Protein AF-0000000074540742 (afdb_homodimer)

Structure (mmCIF, N/CA/C/O backbone):
data_AF-0000000074540742-model_v1
#
loop_
_entity.id
_entity.type
_entity.pdbx_description
1 polymer '50S ribosomal protein L22'
#
loop_
_atom_site.group_PDB
_atom_site.id
_atom_site.type_symbol
_atom_site.label_atom_id
_atom_site.label_alt_id
_atom_site.label_comp_id
_atom_site.label_asym_id
_atom_site.label_entity_id
_atom_site.label_seq_id
_atom_site.pdbx_PDB_ins_code
_atom_site.Cartn_x
_atom_site.Cartn_y
_atom_site.Cartn_z
_atom_site.occupancy
_atom_site.B_iso_or_equiv
_atom_site.auth_seq_id
_atom_site.auth_comp_id
_atom_site.auth_asym_id
_atom_site.auth_atom_id
_atom_site.pdbx_PDB_model_num
ATOM 1 N N . MET A 1 1 ? -7.324 15.562 8.961 1 82.94 1 MET A N 1
ATOM 2 C CA . MET A 1 1 ?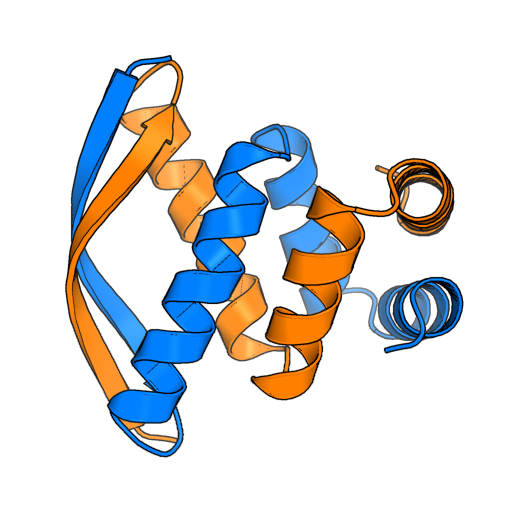 -7.863 14.844 7.816 1 82.94 1 MET A CA 1
ATOM 3 C C . MET A 1 1 ? -9.172 14.141 8.18 1 82.94 1 MET A C 1
ATOM 5 O O . MET A 1 1 ? -9.352 13.703 9.312 1 82.94 1 MET A O 1
ATOM 9 N N . ALA A 1 2 ? -10.195 14.07 7.227 1 93.62 2 ALA A N 1
ATOM 10 C CA . ALA A 1 2 ? -11.461 13.383 7.43 1 93.62 2 ALA A CA 1
ATOM 11 C C . ALA A 1 2 ? -11.359 11.914 7.027 1 93.62 2 ALA A C 1
ATOM 13 O O . ALA A 1 2 ? -10.477 11.539 6.254 1 93.62 2 ALA A O 1
ATOM 14 N N . THR A 1 3 ? -12.156 11.078 7.625 1 97.12 3 THR A N 1
ATOM 15 C CA . THR A 1 3 ? -12.273 9.672 7.234 1 97.12 3 THR A CA 1
ATOM 16 C C . THR A 1 3 ? -13.445 9.484 6.27 1 97.12 3 THR A C 1
ATOM 18 O O . THR A 1 3 ? -14.57 9.875 6.566 1 97.12 3 THR A O 1
ATOM 21 N N . HIS A 1 4 ? -13.156 8.906 5.168 1 98.19 4 HIS A N 1
ATOM 22 C CA . HIS A 1 4 ? -14.148 8.578 4.148 1 98.19 4 HIS A CA 1
ATOM 23 C C . HIS A 1 4 ? -14.328 7.066 4.027 1 98.19 4 HIS A C 1
ATOM 25 O O . HIS A 1 4 ? -13.359 6.312 4.133 1 98.19 4 HIS A O 1
ATOM 31 N N . LYS A 1 5 ? -15.547 6.637 3.816 1 98.25 5 LYS A N 1
ATOM 32 C CA . LYS A 1 5 ? -15.852 5.215 3.699 1 98.25 5 LYS A CA 1
ATOM 33 C C . LYS A 1 5 ? -16.156 4.832 2.252 1 98.25 5 LYS A C 1
ATOM 35 O O . LYS A 1 5 ? -16.875 5.543 1.554 1 98.25 5 LYS A O 1
ATOM 40 N N . PHE A 1 6 ? -15.594 3.756 1.855 1 98.5 6 PHE A N 1
ATOM 41 C CA . PHE A 1 6 ? -15.781 3.27 0.493 1 98.5 6 PHE A CA 1
ATOM 42 C C . PHE A 1 6 ? -16.422 1.885 0.496 1 98.5 6 PHE A C 1
ATOM 44 O O . PHE A 1 6 ? -16.156 1.073 1.384 1 98.5 6 PHE A O 1
ATOM 51 N N . ASN A 1 7 ? -17.297 1.613 -0.541 1 98 7 ASN A N 1
ATOM 52 C CA . ASN A 1 7 ? -17.969 0.326 -0.711 1 98 7 ASN A CA 1
ATOM 53 C C . ASN A 1 7 ? -17.516 -0.375 -1.989 1 98 7 ASN A C 1
ATOM 55 O O . ASN A 1 7 ? -16.953 0.257 -2.881 1 98 7 ASN A O 1
ATOM 59 N N . ASP A 1 8 ? -17.688 -1.707 -1.939 1 98.12 8 ASP A N 1
ATOM 60 C CA . ASP A 1 8 ? -17.391 -2.559 -3.086 1 98.12 8 ASP A CA 1
ATOM 61 C C . ASP A 1 8 ? -15.906 -2.459 -3.475 1 98.12 8 ASP A C 1
ATOM 63 O O . ASP A 1 8 ? -15.578 -2.35 -4.656 1 98.12 8 ASP A O 1
ATOM 67 N N . VAL A 1 9 ? -15.047 -2.393 -2.494 1 98.44 9 VAL A N 1
ATOM 68 C CA . VAL A 1 9 ? -13.609 -2.332 -2.725 1 98.44 9 VAL A CA 1
ATOM 69 C C . VAL A 1 9 ? -13.086 -3.719 -3.084 1 98.44 9 VAL A C 1
ATOM 71 O O . VAL A 1 9 ? -13.078 -4.625 -2.248 1 98.44 9 VAL A O 1
ATOM 74 N N . PRO A 1 10 ? -12.641 -3.869 -4.355 1 97.88 10 PRO A N 1
ATOM 75 C CA . PRO A 1 10 ? -12.18 -5.188 -4.797 1 97.88 10 PRO A CA 1
ATOM 76 C C . PRO A 1 10 ? -10.734 -5.465 -4.387 1 97.88 10 PRO A C 1
ATOM 78 O O . PRO A 1 10 ? -9.844 -4.652 -4.652 1 97.88 10 PRO A O 1
ATOM 81 N N . VAL A 1 11 ? -10.461 -6.621 -3.717 1 98.31 11 VAL A N 1
ATOM 82 C CA . VAL A 1 11 ? -9.109 -7.055 -3.365 1 98.31 11 VAL A CA 1
ATOM 83 C C . VAL A 1 11 ? -8.922 -8.516 -3.76 1 98.31 11 VAL A C 1
ATOM 85 O O . VAL A 1 11 ? -9.781 -9.352 -3.502 1 98.31 11 VAL A O 1
ATOM 88 N N . GLN A 1 12 ? -7.793 -8.781 -4.43 1 96.88 12 GLN A N 1
ATOM 89 C CA . GLN A 1 12 ? -7.488 -10.156 -4.82 1 96.88 12 GLN A CA 1
ATOM 90 C C . GLN A 1 12 ? -6.801 -10.906 -3.682 1 96.88 12 GLN A C 1
ATOM 92 O O . GLN A 1 12 ? -5.957 -10.344 -2.98 1 96.88 12 GLN A O 1
ATOM 97 N N . GLY A 1 13 ? -7.195 -12.188 -3.459 1 96.44 13 GLY A N 1
ATOM 98 C CA . GLY A 1 13 ? -6.602 -13.07 -2.467 1 96.44 13 GLY A CA 1
ATOM 99 C C . GLY A 1 13 ? -6.992 -14.523 -2.648 1 96.44 13 GLY A C 1
ATOM 100 O O . GLY A 1 13 ? -8 -14.828 -3.289 1 96.44 13 GLY A O 1
ATOM 101 N N . ALA A 1 14 ? -6.074 -15.375 -2.207 1 96.31 14 ALA A N 1
ATOM 102 C CA . ALA A 1 14 ? -6.336 -16.812 -2.275 1 96.31 14 ALA A CA 1
ATOM 103 C C . ALA A 1 14 ? -7.566 -17.188 -1.455 1 96.31 14 ALA A C 1
ATOM 105 O O . ALA A 1 14 ? -8.211 -18.203 -1.716 1 96.31 14 ALA A O 1
ATOM 106 N N . SER A 1 15 ? -7.871 -16.375 -0.455 1 97.19 15 SER A N 1
ATOM 107 C CA . SER A 1 15 ? -9.047 -16.484 0.402 1 97.19 15 SER A CA 1
ATOM 108 C C . SER A 1 15 ? -9.555 -15.102 0.814 1 97.19 15 SER A C 1
ATOM 110 O O . SER A 1 15 ? -8.867 -14.102 0.608 1 97.19 15 SER A O 1
ATOM 112 N N . GLN A 1 16 ? -10.781 -15.094 1.316 1 97.12 16 GLN A N 1
ATOM 113 C CA . GLN A 1 16 ? -11.305 -13.836 1.844 1 97.12 16 GLN A CA 1
ATOM 114 C C . GLN A 1 16 ? -10.422 -13.297 2.963 1 97.12 16 GLN A C 1
ATOM 116 O O . GLN A 1 16 ? -10.242 -12.078 3.088 1 97.12 16 GLN A O 1
ATOM 121 N N . ALA A 1 17 ? -9.93 -14.234 3.785 1 97.62 17 ALA A N 1
ATOM 122 C CA . ALA A 1 17 ? -9.07 -13.844 4.902 1 97.62 17 ALA A CA 1
ATOM 123 C C . ALA A 1 17 ? -7.781 -13.195 4.402 1 97.62 17 ALA A C 1
ATOM 125 O O . ALA A 1 17 ? -7.348 -12.172 4.938 1 97.62 17 ALA A O 1
ATOM 126 N N . GLU A 1 18 ? -7.152 -13.789 3.42 1 97.94 18 GLU A N 1
ATOM 127 C CA . GLU A 1 18 ? -5.93 -13.219 2.859 1 97.94 18 GLU A CA 1
ATOM 128 C C . GLU A 1 18 ? -6.195 -11.859 2.225 1 97.94 18 GLU A C 1
ATOM 130 O O . GLU A 1 18 ? -5.41 -10.922 2.396 1 97.94 18 GLU A O 1
ATOM 135 N N . ALA A 1 19 ? -7.359 -11.758 1.483 1 98.38 19 ALA A N 1
ATOM 136 C CA . ALA A 1 19 ? -7.73 -10.484 0.872 1 98.38 19 ALA A CA 1
ATOM 137 C C . ALA A 1 19 ? -7.945 -9.406 1.934 1 98.38 19 ALA A C 1
ATOM 139 O O . ALA A 1 19 ? -7.531 -8.258 1.755 1 98.38 19 ALA A O 1
ATOM 140 N N . SER A 1 20 ? -8.594 -9.805 2.988 1 98.44 20 SER A N 1
ATOM 141 C CA . SER A 1 20 ? -8.836 -8.883 4.098 1 98.44 20 SER A CA 1
ATOM 142 C C . SER A 1 20 ? -7.527 -8.398 4.715 1 98.44 20 SER A C 1
ATOM 144 O O . SER A 1 20 ? -7.375 -7.215 5.012 1 98.44 20 SER A O 1
ATOM 146 N N . ASP A 1 21 ? -6.57 -9.289 4.938 1 98.38 21 ASP A N 1
ATOM 147 C CA . ASP A 1 21 ? -5.273 -8.93 5.496 1 98.38 21 ASP A CA 1
ATOM 148 C C . ASP A 1 21 ? -4.52 -7.984 4.559 1 98.38 21 ASP A C 1
ATOM 150 O O . ASP A 1 21 ? -3.939 -6.992 5.004 1 98.38 21 ASP A O 1
ATOM 154 N N . LYS A 1 22 ? -4.504 -8.297 3.279 1 98.25 22 LYS A N 1
ATOM 155 C CA . LYS A 1 22 ? -3.854 -7.422 2.307 1 98.25 22 LYS A CA 1
ATOM 156 C C . LYS A 1 22 ? -4.422 -6.008 2.373 1 98.25 22 LYS A C 1
ATOM 158 O O . LYS A 1 22 ? -3.672 -5.031 2.393 1 98.25 22 LYS A O 1
ATOM 163 N N . LEU A 1 23 ? -5.766 -5.902 2.379 1 98.56 23 LEU A N 1
ATOM 164 C CA . LEU A 1 23 ? -6.422 -4.602 2.453 1 98.56 23 LEU A CA 1
ATOM 165 C C . LEU A 1 23 ? -6.027 -3.867 3.73 1 98.56 23 LEU A C 1
ATOM 167 O O . LEU A 1 23 ? -5.695 -2.68 3.693 1 98.56 23 LEU A O 1
ATOM 171 N N . ARG A 1 24 ? -6.082 -4.594 4.836 1 98.38 24 ARG A N 1
ATOM 172 C CA . ARG A 1 24 ? -5.742 -4.004 6.125 1 98.38 24 ARG A CA 1
ATOM 173 C C . ARG A 1 24 ? -4.336 -3.414 6.105 1 98.38 24 ARG A C 1
ATOM 175 O O . ARG A 1 24 ? -4.125 -2.281 6.547 1 98.38 24 ARG A O 1
ATOM 182 N N 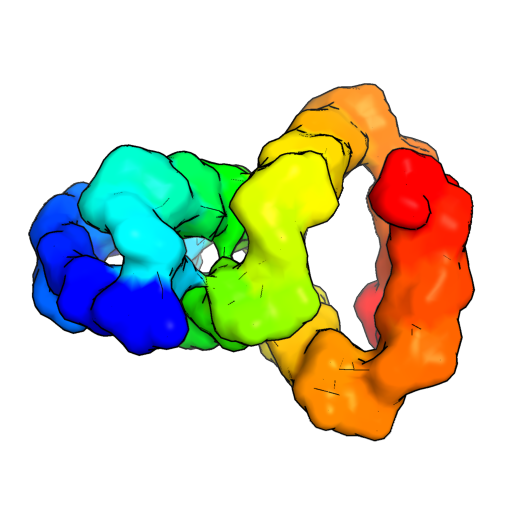. TYR A 1 25 ? -3.387 -4.16 5.566 1 97.94 25 TYR A N 1
ATOM 183 C CA . TYR A 1 25 ? -2.002 -3.697 5.543 1 97.94 25 TYR A CA 1
ATOM 184 C C . TYR A 1 25 ? -1.824 -2.561 4.543 1 97.94 25 TYR A C 1
ATOM 186 O O . TYR A 1 25 ? -1.077 -1.612 4.801 1 97.94 25 TYR A O 1
ATOM 194 N N . ALA A 1 26 ? -2.539 -2.604 3.412 1 97.88 26 ALA A N 1
ATOM 195 C CA . ALA A 1 26 ? -2.494 -1.519 2.436 1 97.88 26 ALA A CA 1
ATOM 196 C C . ALA A 1 26 ? -3.045 -0.224 3.027 1 97.88 26 ALA A C 1
ATOM 198 O O . ALA A 1 26 ? -2.537 0.862 2.738 1 97.88 26 ALA A O 1
ATOM 199 N N . LEU A 1 27 ? -4.062 -0.329 3.861 1 98.06 27 LEU A N 1
ATOM 200 C CA . LEU A 1 27 ? -4.695 0.852 4.441 1 98.06 27 LEU A CA 1
ATOM 201 C C . LEU A 1 27 ? -3.75 1.55 5.414 1 98.06 27 LEU A C 1
ATOM 203 O O . LEU A 1 27 ? -3.844 2.762 5.617 1 98.06 27 LEU A O 1
ATOM 207 N N . VAL A 1 28 ? -2.807 0.814 5.996 1 97.38 28 VAL A N 1
ATOM 208 C CA . VAL A 1 28 ? -1.795 1.429 6.848 1 97.38 28 VAL A CA 1
ATOM 209 C C . VAL A 1 28 ? -0.962 2.416 6.031 1 97.38 28 VAL A C 1
ATOM 211 O O . VAL A 1 28 ? -0.628 3.502 6.516 1 97.38 28 VAL A O 1
ATOM 214 N N . LEU A 1 29 ? -0.664 2.072 4.793 1 96.12 29 LEU A N 1
ATOM 215 C CA . LEU A 1 29 ? 0.141 2.932 3.934 1 96.12 29 LEU A CA 1
ATOM 216 C C . LEU A 1 29 ? -0.587 4.238 3.635 1 96.12 29 LEU A C 1
ATOM 218 O O . LEU A 1 29 ? 0.038 5.297 3.551 1 96.12 29 LEU A O 1
ATOM 222 N N . THR A 1 30 ? -1.943 4.188 3.527 1 97 30 THR A N 1
ATOM 223 C CA . THR A 1 30 ? -2.725 5.379 3.211 1 97 30 THR A CA 1
ATOM 224 C C . THR A 1 30 ? -2.676 6.375 4.363 1 97 30 THR A C 1
ATOM 226 O O . THR A 1 30 ? -2.945 7.566 4.176 1 97 30 THR A O 1
ATOM 229 N N . LYS A 1 31 ? -2.25 5.945 5.57 1 95 31 LYS A N 1
ATOM 230 C CA . LYS A 1 31 ? -2.18 6.809 6.746 1 95 31 LYS A CA 1
ATOM 231 C C . LYS A 1 31 ? -0.818 7.488 6.852 1 95 31 LYS A C 1
ATOM 233 O O . LYS A 1 31 ? -0.699 8.562 7.445 1 95 31 LYS A O 1
ATOM 238 N N . HIS A 1 32 ? 0.134 6.895 6.215 1 93.38 32 HIS A N 1
ATOM 239 C CA . HIS A 1 32 ? 1.498 7.332 6.488 1 93.38 32 HIS A CA 1
ATOM 240 C C . HIS A 1 32 ? 2.133 7.969 5.258 1 93.38 32 HIS A C 1
ATOM 242 O O . HIS A 1 32 ? 3.15 8.656 5.363 1 93.38 32 HIS A O 1
ATOM 248 N N . PHE A 1 33 ? 1.57 7.742 4.109 1 94.88 33 PHE A N 1
ATOM 249 C CA . PHE A 1 33 ? 2.08 8.32 2.873 1 94.88 33 PHE A CA 1
ATOM 250 C C . PHE A 1 33 ? 1.133 9.383 2.342 1 94.88 33 PHE A C 1
ATOM 252 O O . PHE A 1 33 ? -0.088 9.242 2.43 1 94.88 33 PHE A O 1
ATOM 259 N N . LYS A 1 34 ? 1.744 10.383 1.803 1 94.5 34 LYS A N 1
ATOM 260 C CA . LYS A 1 34 ? 0.965 11.359 1.045 1 94.5 34 LYS A CA 1
ATOM 261 C C . LYS A 1 34 ? 0.455 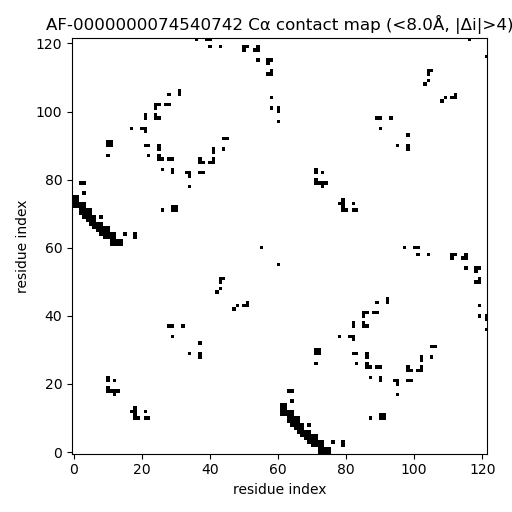10.758 -0.262 1 94.5 34 LYS A C 1
ATOM 263 O O . LYS A 1 34 ? 0.969 9.734 -0.724 1 94.5 34 LYS A O 1
ATOM 268 N N . VAL A 1 35 ? -0.582 11.359 -0.819 1 96.75 35 VAL A N 1
ATOM 269 C CA . VAL A 1 35 ? -1.223 10.812 -2.012 1 96.75 35 VAL A CA 1
ATOM 270 C C . VAL A 1 35 ? -0.21 10.734 -3.15 1 96.75 35 VAL A C 1
ATOM 272 O O . VAL A 1 35 ? -0.188 9.758 -3.904 1 96.75 35 VAL A O 1
ATOM 275 N N . ASN A 1 36 ? 0.645 11.766 -3.32 1 95.25 36 ASN A N 1
ATOM 276 C CA . ASN A 1 36 ? 1.619 11.781 -4.406 1 95.25 36 ASN A CA 1
ATOM 277 C C . ASN A 1 36 ? 2.682 10.703 -4.223 1 95.25 36 ASN A C 1
ATOM 279 O O . ASN A 1 36 ? 3.188 10.148 -5.203 1 95.25 36 ASN A O 1
ATOM 283 N N . GLU A 1 37 ? 3.025 10.375 -3.043 1 95.38 37 GLU A N 1
ATOM 284 C CA . GLU A 1 37 ? 3.967 9.297 -2.76 1 95.38 37 GLU A CA 1
ATOM 285 C C . GLU A 1 37 ? 3.371 7.934 -3.115 1 95.38 37 GLU A C 1
ATOM 287 O O . GLU A 1 37 ? 4.043 7.094 -3.715 1 95.38 37 GLU A O 1
ATOM 292 N N . LEU A 1 38 ? 2.094 7.707 -2.709 1 96.75 38 LEU A N 1
ATOM 293 C CA . LEU A 1 38 ? 1.412 6.457 -3.029 1 96.75 38 LEU A CA 1
ATOM 294 C C . LEU A 1 38 ? 1.272 6.289 -4.539 1 96.75 38 LEU A C 1
ATOM 296 O O . LEU A 1 38 ? 1.422 5.18 -5.059 1 96.75 38 LEU A O 1
ATOM 300 N N . LYS A 1 39 ? 0.98 7.414 -5.199 1 96.56 39 LYS A N 1
ATOM 301 C CA . LYS A 1 39 ? 0.899 7.391 -6.656 1 96.56 39 LYS A CA 1
ATOM 302 C C . LYS A 1 39 ? 2.217 6.93 -7.27 1 96.56 39 LYS A C 1
ATOM 304 O O . LYS A 1 39 ? 2.236 6.023 -8.109 1 96.56 39 LYS A O 1
ATOM 309 N N . ARG A 1 40 ? 3.277 7.5 -6.879 1 95.81 40 ARG A N 1
ATOM 310 C CA . ARG A 1 40 ? 4.594 7.152 -7.406 1 95.81 40 ARG A CA 1
ATOM 311 C C . ARG A 1 40 ? 4.953 5.707 -7.062 1 95.81 40 ARG A C 1
ATOM 313 O O . ARG A 1 40 ? 5.504 4.984 -7.898 1 95.81 40 ARG A O 1
ATOM 320 N N . LEU A 1 41 ? 4.691 5.281 -5.828 1 95.12 41 LEU A N 1
ATOM 321 C CA . LEU A 1 41 ? 4.941 3.902 -5.43 1 95.12 41 LEU A CA 1
ATOM 322 C C . LEU A 1 41 ? 4.184 2.93 -6.328 1 95.12 41 LEU A C 1
ATOM 324 O O . LEU A 1 41 ? 4.754 1.94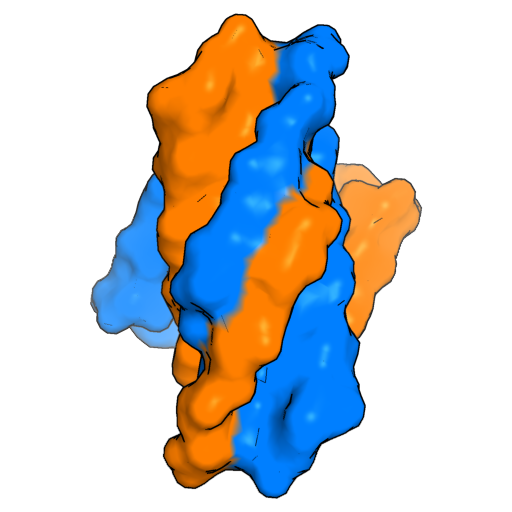1 -6.797 1 95.12 41 LEU A O 1
ATOM 328 N N . ALA A 1 42 ? 2.916 3.223 -6.574 1 96.44 42 ALA A N 1
ATOM 329 C CA . ALA A 1 42 ? 2.104 2.367 -7.438 1 96.44 42 ALA A CA 1
ATOM 330 C C . ALA A 1 42 ? 2.701 2.277 -8.836 1 96.44 42 ALA A C 1
ATOM 332 O O . ALA A 1 42 ? 2.756 1.196 -9.43 1 96.44 42 ALA A O 1
ATOM 333 N N . GLU A 1 43 ? 3.193 3.418 -9.328 1 96.19 43 GLU A N 1
ATOM 334 C CA . GLU A 1 43 ? 3.803 3.465 -10.656 1 96.19 43 GLU A CA 1
ATOM 335 C C . GLU A 1 43 ? 5.082 2.631 -10.703 1 96.19 43 GLU A C 1
ATOM 337 O O . GLU A 1 43 ? 5.297 1.871 -11.648 1 96.19 43 GLU A O 1
ATOM 342 N N . VAL A 1 44 ? 5.895 2.76 -9.703 1 94.69 44 VAL A N 1
ATOM 343 C CA . VAL A 1 44 ? 7.18 2.07 -9.656 1 94.69 44 VAL A CA 1
ATOM 344 C C . VAL A 1 44 ? 6.953 0.564 -9.539 1 94.69 44 VAL A C 1
ATOM 346 O O . VAL A 1 44 ? 7.648 -0.229 -10.172 1 94.69 44 VAL A O 1
ATOM 349 N N . VAL A 1 45 ? 5.977 0.14 -8.758 1 94.44 45 VAL A N 1
ATOM 350 C CA . VAL A 1 45 ? 5.695 -1.274 -8.531 1 94.44 45 VAL A CA 1
ATOM 351 C C . VAL A 1 45 ? 5.234 -1.92 -9.836 1 94.44 45 VAL A C 1
ATOM 353 O O . VAL A 1 45 ? 5.531 -3.088 -10.102 1 94.44 45 VAL A O 1
ATOM 356 N N . GLU A 1 46 ? 4.637 -1.096 -10.695 1 94.12 46 GLU A N 1
ATOM 357 C CA . GLU A 1 46 ? 4.102 -1.624 -11.945 1 94.12 46 GLU A CA 1
ATOM 358 C C . GLU A 1 46 ? 5.16 -1.616 -13.047 1 94.12 46 GLU A C 1
ATOM 360 O O . GLU A 1 46 ? 5.16 -2.482 -13.922 1 94.12 46 GLU A O 1
ATOM 365 N N . ARG A 1 47 ? 6.098 -0.659 -12.867 1 94.31 47 ARG A N 1
ATOM 366 C CA . ARG A 1 47 ? 6.859 -0.375 -14.086 1 94.31 47 ARG A CA 1
ATOM 367 C C . ARG A 1 47 ? 8.352 -0.609 -13.859 1 94.31 47 ARG A C 1
ATOM 369 O O . ARG A 1 47 ? 9.117 -0.71 -14.82 1 94.31 47 ARG A O 1
ATOM 376 N N . GLU A 1 48 ? 8.734 -0.635 -12.664 1 92.94 48 GLU A N 1
ATOM 377 C CA . GLU A 1 48 ? 10.172 -0.677 -12.383 1 92.94 48 GLU A CA 1
ATOM 378 C C . GLU A 1 48 ? 10.508 -1.81 -11.414 1 92.94 48 GLU A C 1
ATOM 380 O O . GLU A 1 48 ? 10.992 -1.564 -10.312 1 92.94 48 GLU A O 1
ATOM 385 N N . PRO A 1 49 ? 10.438 -3.066 -11.883 1 89.81 49 PRO A N 1
ATOM 386 C CA . PRO A 1 49 ? 10.617 -4.215 -10.992 1 89.81 49 PRO A CA 1
ATOM 387 C C . PRO A 1 49 ? 12 -4.25 -10.352 1 89.81 49 PRO A C 1
ATOM 389 O O . PRO A 1 49 ? 12.148 -4.719 -9.219 1 89.81 49 PRO A O 1
ATOM 392 N N . SER A 1 50 ? 12.992 -3.736 -10.992 1 90.31 50 SER A N 1
ATOM 393 C CA . SER A 1 50 ? 14.344 -3.738 -10.43 1 90.31 50 SER A CA 1
ATOM 394 C C . SER A 1 50 ? 14.445 -2.801 -9.227 1 90.31 50 SER A C 1
ATOM 396 O O . SER A 1 50 ? 15.094 -3.127 -8.234 1 90.31 50 SER A O 1
ATOM 398 N N . LYS A 1 51 ? 13.852 -1.646 -9.328 1 89.81 51 LYS A N 1
ATOM 399 C CA . LYS A 1 51 ? 13.828 -0.712 -8.203 1 89.81 51 LYS A CA 1
ATOM 400 C C . LYS A 1 51 ? 13.055 -1.292 -7.027 1 89.81 51 LYS A C 1
ATOM 402 O O . LYS A 1 51 ? 13.445 -1.11 -5.871 1 89.81 51 LYS A O 1
ATOM 407 N N . VAL A 1 52 ? 12.016 -1.98 -7.359 1 90.38 52 VAL A N 1
ATOM 408 C CA . VAL A 1 52 ? 11.195 -2.592 -6.32 1 90.38 52 VAL A CA 1
ATOM 409 C C . VAL A 1 52 ? 12 -3.66 -5.586 1 90.38 52 VAL A C 1
ATOM 411 O O . VAL A 1 52 ? 11.945 -3.752 -4.355 1 90.38 52 VAL A O 1
ATOM 414 N N . ALA A 1 53 ? 12.781 -4.391 -6.312 1 88.88 53 ALA A N 1
ATOM 415 C CA . ALA A 1 53 ? 13.609 -5.43 -5.711 1 88.88 53 ALA A CA 1
ATOM 416 C C . ALA A 1 53 ? 14.641 -4.828 -4.762 1 88.88 53 ALA A C 1
ATOM 418 O O . ALA A 1 53 ? 14.875 -5.355 -3.672 1 88.88 53 ALA A O 1
ATOM 419 N N . PHE A 1 54 ? 15.219 -3.727 -5.129 1 87.94 54 PHE A N 1
ATOM 420 C CA . PHE A 1 54 ? 16.203 -3.039 -4.297 1 87.94 54 PHE A CA 1
ATOM 421 C C . PHE A 1 54 ? 15.547 -2.494 -3.031 1 87.94 54 PHE A C 1
ATOM 423 O O . PHE A 1 54 ? 16.094 -2.637 -1.937 1 87.94 54 PHE A O 1
ATOM 430 N N . ALA A 1 55 ? 14.398 -1.865 -3.211 1 89.06 55 ALA A N 1
ATOM 431 C CA . ALA A 1 55 ? 13.688 -1.324 -2.057 1 89.06 55 ALA A CA 1
ATOM 432 C C . ALA A 1 55 ? 13.289 -2.434 -1.09 1 89.06 55 ALA A C 1
ATOM 434 O O . ALA A 1 55 ? 13.352 -2.258 0.129 1 89.06 55 ALA A O 1
ATOM 435 N N . LYS A 1 56 ? 12.852 -3.564 -1.672 1 89.94 56 LYS A N 1
ATOM 436 C CA . LYS A 1 56 ? 12.5 -4.711 -0.838 1 89.94 56 LYS A CA 1
ATOM 437 C C . LYS A 1 56 ? 13.695 -5.16 0.007 1 89.94 56 LYS A C 1
ATOM 439 O O . LYS A 1 56 ? 13.539 -5.461 1.191 1 89.94 56 LYS A O 1
ATOM 444 N N . GLN A 1 57 ? 14.727 -5.184 -0.587 1 86.31 57 GLN A N 1
ATOM 445 C CA . GLN A 1 57 ? 15.945 -5.559 0.123 1 86.31 57 GLN A CA 1
ATOM 446 C C . GLN A 1 57 ? 16.25 -4.57 1.244 1 86.31 57 GLN A C 1
ATOM 448 O O . GLN A 1 57 ? 16.594 -4.977 2.359 1 86.31 57 GLN A O 1
ATOM 453 N N . ALA A 1 58 ? 16.172 -3.271 0.957 1 83 58 ALA A N 1
ATOM 454 C CA . ALA A 1 58 ? 16.438 -2.23 1.947 1 83 58 ALA A CA 1
ATOM 455 C C . ALA A 1 58 ? 15.484 -2.35 3.133 1 83 58 ALA A C 1
ATOM 457 O O . ALA A 1 58 ? 15.844 -2.018 4.266 1 83 58 ALA A O 1
ATOM 458 N N . LEU A 1 59 ? 14.281 -2.871 2.891 1 89.25 59 LEU A N 1
ATOM 459 C CA . LEU A 1 59 ? 13.234 -2.928 3.904 1 89.25 59 LEU A CA 1
ATOM 460 C C . LEU A 1 59 ? 13.211 -4.289 4.586 1 89.25 59 LEU A C 1
ATOM 462 O O . LEU A 1 59 ? 12.492 -4.488 5.57 1 89.25 59 LEU A O 1
ATOM 466 N N . GLY A 1 60 ? 13.984 -5.223 4.07 1 83.81 60 GLY A N 1
ATOM 467 C CA . GLY A 1 60 ? 14.008 -6.57 4.613 1 83.81 60 GLY A CA 1
ATOM 468 C C . GLY A 1 60 ? 12.805 -7.402 4.207 1 83.81 60 GLY A C 1
ATOM 469 O O . GLY A 1 60 ? 12.273 -8.172 5.012 1 83.81 60 GLY A O 1
ATOM 470 N N . LEU A 1 61 ? 12.344 -7.098 3.045 1 82.12 61 LEU A N 1
ATOM 471 C CA . LEU A 1 61 ? 11.188 -7.828 2.541 1 82.12 61 LEU A CA 1
ATOM 472 C C . LEU A 1 61 ? 11.625 -9.008 1.684 1 82.12 61 LEU A C 1
ATOM 474 O O . LEU A 1 61 ? 12.719 -9.008 1.122 1 82.12 61 LEU A O 1
ATOM 478 N N . MET B 1 1 ? -6.082 -16.391 -8.258 1 83.31 1 MET B N 1
ATOM 479 C CA . MET B 1 1 ? -6.59 -15.664 -7.094 1 83.31 1 MET B CA 1
ATOM 480 C C . MET B 1 1 ? -8.008 -15.156 -7.344 1 83.31 1 MET B C 1
ATOM 482 O O . MET B 1 1 ? -8.352 -14.789 -8.469 1 83.31 1 MET B O 1
ATOM 486 N N . ALA B 1 2 ? -8.938 -15.18 -6.312 1 93.94 2 ALA B N 1
ATOM 487 C CA . ALA B 1 2 ? -10.297 -14.656 -6.402 1 93.94 2 ALA B CA 1
ATOM 488 C C . ALA B 1 2 ? -10.344 -13.188 -6.004 1 93.94 2 ALA B C 1
ATOM 490 O O . ALA B 1 2 ? -9.453 -12.695 -5.309 1 93.94 2 ALA B O 1
ATOM 491 N N . THR B 1 3 ? -11.281 -12.453 -6.539 1 97.25 3 THR B N 1
ATOM 492 C CA . THR B 1 3 ? -11.539 -11.078 -6.129 1 97.25 3 THR B CA 1
ATOM 493 C C . THR B 1 3 ? -12.625 -11.023 -5.059 1 97.25 3 THR B C 1
ATOM 495 O O . THR B 1 3 ? -13.719 -11.57 -5.25 1 97.25 3 THR B O 1
ATOM 498 N N . HIS B 1 4 ? -12.336 -10.422 -3.99 1 98.25 4 HIS B N 1
AT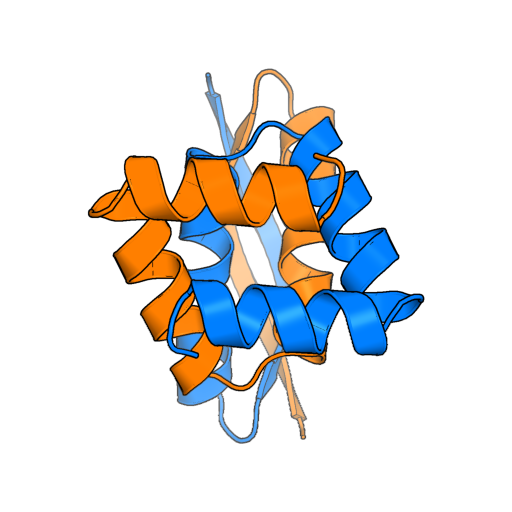OM 499 C CA . HIS B 1 4 ? -13.258 -10.211 -2.885 1 98.25 4 HIS B CA 1
ATOM 500 C C . HIS B 1 4 ? -13.617 -8.734 -2.738 1 98.25 4 HIS B C 1
ATOM 502 O O . HIS B 1 4 ? -12.766 -7.867 -2.924 1 98.25 4 HIS B O 1
ATOM 508 N N . LYS B 1 5 ? -14.844 -8.461 -2.42 1 98.31 5 LYS B N 1
ATOM 509 C CA . LYS B 1 5 ? -15.312 -7.09 -2.266 1 98.31 5 LYS B CA 1
ATOM 510 C C . LYS B 1 5 ? -15.531 -6.742 -0.794 1 98.31 5 LYS B C 1
ATOM 512 O O . LYS B 1 5 ? -16.094 -7.535 -0.04 1 98.31 5 LYS B O 1
ATOM 517 N N . PHE B 1 6 ? -15.086 -5.586 -0.457 1 98.56 6 PHE B N 1
ATOM 518 C CA . PHE B 1 6 ? -15.211 -5.125 0.921 1 98.56 6 PHE B CA 1
ATOM 519 C C . PHE B 1 6 ? -16.016 -3.832 0.989 1 98.56 6 PHE B C 1
ATOM 521 O O . PHE B 1 6 ? -15.93 -2.994 0.088 1 98.56 6 PHE B O 1
ATOM 528 N N . ASN B 1 7 ? -16.828 -3.67 2.105 1 98 7 ASN B N 1
ATOM 529 C CA . ASN B 1 7 ? -17.625 -2.475 2.344 1 98 7 ASN B CA 1
ATOM 530 C C . ASN B 1 7 ? -17.156 -1.721 3.582 1 98 7 ASN B C 1
ATOM 532 O O . ASN B 1 7 ? -16.422 -2.27 4.41 1 98 7 ASN B O 1
ATOM 536 N N . ASP B 1 8 ? -17.516 -0.415 3.57 1 98.19 8 ASP B N 1
ATOM 537 C CA . ASP B 1 8 ? -17.219 0.47 4.691 1 98.19 8 ASP B CA 1
ATOM 538 C C . ASP B 1 8 ? -15.719 0.558 4.949 1 98.19 8 ASP B C 1
ATOM 540 O O . ASP B 1 8 ? -15.273 0.484 6.094 1 98.19 8 ASP B O 1
ATOM 544 N N . VAL B 1 9 ? -14.945 0.588 3.887 1 98.44 9 VAL B N 1
ATOM 545 C CA . VAL B 1 9 ? -13.5 0.713 3.984 1 98.44 9 VAL B CA 1
ATOM 546 C C . VAL B 1 9 ? -13.125 2.16 4.301 1 98.44 9 VAL B C 1
ATOM 548 O O . VAL B 1 9 ? -13.32 3.053 3.475 1 98.44 9 VAL B O 1
ATOM 551 N N . PRO B 1 10 ? -12.602 2.385 5.516 1 97.88 10 PRO B N 1
ATOM 552 C CA . PRO B 1 10 ? -12.266 3.752 5.914 1 97.88 10 PRO B CA 1
ATOM 553 C C . PRO B 1 10 ? -10.906 4.207 5.375 1 97.88 10 PRO B C 1
ATOM 555 O O . PRO B 1 10 ? -9.906 3.516 5.555 1 97.88 10 PRO B O 1
ATOM 558 N N . VAL B 1 11 ? -10.852 5.363 4.699 1 98.25 11 VAL B N 1
ATOM 559 C CA . VAL B 1 11 ? -9.609 5.961 4.23 1 98.25 11 VAL B CA 1
ATOM 560 C C . VAL B 1 11 ? -9.562 7.438 4.609 1 98.25 11 VAL B C 1
ATOM 562 O O . VAL B 1 11 ? -10.547 8.156 4.434 1 98.25 11 VAL B O 1
ATOM 565 N N . GLN B 1 12 ? -8.43 7.867 5.184 1 96.81 12 GLN B N 1
ATOM 566 C CA . GLN B 1 12 ? -8.258 9.273 5.547 1 96.81 12 GLN B CA 1
ATOM 567 C C . GLN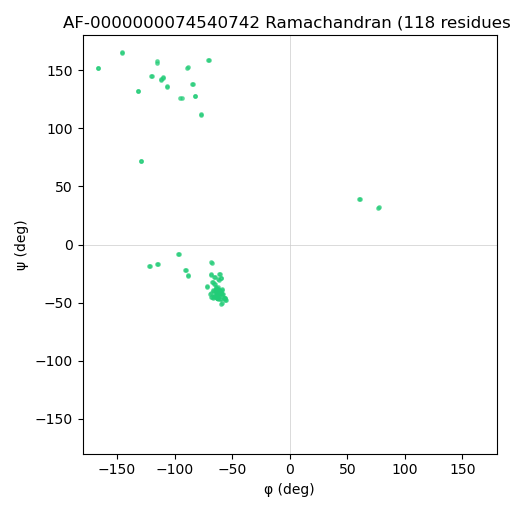 B 1 12 ? -7.785 10.094 4.355 1 96.81 12 GLN B C 1
ATOM 569 O O . GLN B 1 12 ? -6.945 9.641 3.574 1 96.81 12 GLN B O 1
ATOM 574 N N . GLY B 1 13 ? -8.359 11.312 4.184 1 96.38 13 GLY B N 1
ATOM 575 C CA . GLY B 1 13 ? -7.98 12.266 3.15 1 96.38 13 GLY B CA 1
ATOM 576 C C . GLY B 1 13 ? -8.539 13.656 3.379 1 96.38 13 GLY B C 1
ATOM 577 O O . GLY B 1 13 ? -9.516 13.828 4.109 1 96.38 13 GLY B O 1
ATOM 578 N N . ALA B 1 14 ? -7.797 14.609 2.865 1 96.19 14 ALA B N 1
ATOM 579 C CA . ALA B 1 14 ? -8.234 16 2.973 1 96.19 14 ALA B CA 1
ATOM 580 C C . ALA B 1 14 ? -9.57 16.203 2.271 1 96.19 14 ALA B C 1
ATOM 582 O O . ALA B 1 14 ? -10.305 17.141 2.59 1 96.19 14 ALA B O 1
ATOM 583 N N . SER B 1 15 ? -9.875 15.359 1.298 1 97 15 SER B N 1
ATOM 584 C CA . SER B 1 15 ? -11.133 15.312 0.553 1 97 15 SER B CA 1
ATOM 585 C C . SER B 1 15 ? -11.492 13.875 0.171 1 97 15 SER B C 1
ATOM 587 O O . SER B 1 15 ? -10.664 12.969 0.308 1 97 15 SER B O 1
ATOM 589 N N . GLN B 1 16 ? -12.742 13.711 -0.242 1 97 16 GLN B N 1
ATOM 590 C CA . GLN B 1 16 ? -13.156 12.406 -0.734 1 97 16 GLN B CA 1
ATOM 591 C C . GLN B 1 16 ? -12.305 11.977 -1.93 1 97 16 GLN B C 1
ATOM 593 O O . GLN B 1 16 ? -11.984 10.797 -2.076 1 97 16 GLN B O 1
ATOM 598 N N . ALA B 1 17 ? -12 12.953 -2.771 1 97.56 17 ALA B N 1
ATOM 599 C CA . ALA B 1 17 ? -11.203 12.672 -3.963 1 97.56 17 ALA B CA 1
ATOM 600 C C . ALA B 1 17 ? -9.797 12.203 -3.586 1 97.56 17 ALA B C 1
ATOM 602 O O . ALA B 1 17 ? -9.289 11.234 -4.16 1 97.56 17 ALA B O 1
ATOM 603 N N . GLU B 1 18 ? -9.188 12.867 -2.645 1 97.88 18 GLU B N 1
ATOM 604 C CA . GLU B 1 18 ? -7.859 12.461 -2.197 1 97.88 18 GLU B CA 1
ATOM 605 C C . GLU B 1 18 ? -7.891 11.078 -1.552 1 97.88 18 GLU B C 1
ATOM 607 O O . GLU B 1 18 ? -7.012 10.258 -1.8 1 97.88 18 GLU B O 1
ATOM 612 N N . ALA B 1 19 ? -8.938 10.828 -0.726 1 98.31 19 ALA B N 1
ATOM 613 C CA . ALA B 1 19 ? -9.086 9.523 -0.094 1 98.31 19 ALA B CA 1
ATOM 614 C C . ALA B 1 19 ? -9.258 8.422 -1.14 1 98.31 19 ALA B C 1
ATOM 616 O O . ALA B 1 19 ? -8.68 7.34 -1.008 1 98.31 19 ALA B O 1
ATOM 617 N N . SER B 1 20 ? -10.047 8.727 -2.143 1 98.44 20 SER B N 1
ATOM 618 C CA . SER B 1 20 ? -10.266 7.777 -3.23 1 98.44 20 SER B CA 1
ATOM 619 C C . SER B 1 20 ? -8.969 7.465 -3.965 1 98.44 20 SER B C 1
ATOM 621 O O . SER B 1 20 ? -8.695 6.305 -4.281 1 98.44 20 SER B O 1
ATOM 623 N N . ASP B 1 21 ? -8.156 8.461 -4.273 1 98.38 21 ASP B N 1
ATOM 624 C CA . ASP B 1 21 ? -6.879 8.266 -4.945 1 98.38 21 ASP B CA 1
ATOM 625 C C . ASP B 1 21 ? -5.93 7.43 -4.09 1 98.38 21 ASP B C 1
ATOM 627 O O . ASP B 1 21 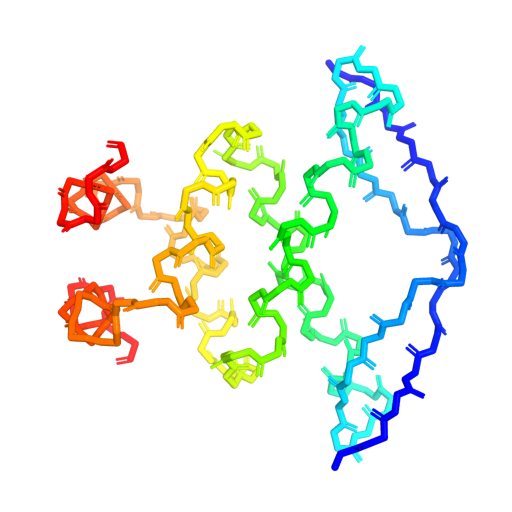? -5.27 6.516 -4.594 1 98.38 21 ASP B O 1
ATOM 631 N N . LYS B 1 22 ? -5.836 7.762 -2.805 1 98.25 22 LYS B N 1
ATOM 632 C CA . LYS B 1 22 ? -4.992 6.98 -1.904 1 98.25 22 LYS B CA 1
ATOM 633 C C . LYS B 1 22 ? -5.379 5.504 -1.929 1 98.25 22 LYS B C 1
ATOM 635 O O . LYS B 1 22 ? -4.512 4.633 -2.02 1 98.25 22 LYS B O 1
ATOM 640 N N . LEU B 1 23 ? -6.688 5.223 -1.82 1 98.56 23 LEU B N 1
ATOM 641 C CA . LEU B 1 23 ? -7.176 3.848 -1.841 1 98.56 23 LEU B CA 1
ATOM 642 C C . LEU B 1 23 ? -6.812 3.162 -3.152 1 98.56 23 LEU B C 1
ATOM 644 O O . LEU B 1 23 ? -6.324 2.027 -3.152 1 98.56 23 LEU B O 1
ATOM 648 N N . ARG B 1 24 ? -7.062 3.861 -4.238 1 98.31 24 ARG B N 1
ATOM 649 C CA . ARG B 1 24 ? -6.77 3.312 -5.559 1 98.31 24 ARG B CA 1
ATOM 650 C C . ARG B 1 24 ? -5.305 2.904 -5.668 1 98.31 24 ARG B C 1
ATOM 652 O O . ARG B 1 24 ? -4.992 1.806 -6.137 1 98.31 24 ARG B O 1
ATOM 659 N N . TYR B 1 25 ? -4.422 3.758 -5.215 1 97.94 25 TYR B N 1
ATOM 660 C CA . TYR B 1 25 ? -2.994 3.477 -5.32 1 97.94 25 TYR B CA 1
ATOM 661 C C . TYR B 1 25 ? -2.582 2.377 -4.352 1 97.94 25 TYR B C 1
ATOM 663 O O . TYR B 1 25 ? -1.747 1.53 -4.68 1 97.94 25 TYR B O 1
ATOM 671 N N . ALA B 1 26 ? -3.178 2.346 -3.154 1 97.88 26 ALA B N 1
ATOM 672 C CA . ALA B 1 26 ? -2.91 1.279 -2.193 1 97.88 26 ALA B CA 1
ATOM 673 C C . ALA B 1 26 ? -3.34 -0.077 -2.746 1 97.88 26 ALA B C 1
ATOM 675 O O . ALA B 1 26 ? -2.672 -1.088 -2.516 1 97.88 26 ALA B O 1
ATOM 676 N N . LEU B 1 27 ? -4.434 -0.108 -3.488 1 98.06 27 LEU B N 1
ATOM 677 C CA . LEU B 1 27 ? -4.957 -1.361 -4.02 1 98.06 27 LEU B CA 1
ATOM 678 C C . LEU B 1 27 ? -4.02 -1.936 -5.078 1 98.06 27 LEU B C 1
ATOM 680 O O . LEU B 1 27 ? -3.965 -3.152 -5.27 1 98.06 27 LEU B O 1
ATOM 684 N N . VAL B 1 28 ? -3.244 -1.1 -5.738 1 97.44 28 VAL B N 1
ATOM 685 C CA . VAL B 1 28 ? -2.242 -1.581 -6.684 1 97.44 28 VAL B CA 1
ATOM 686 C C . VAL B 1 28 ? -1.215 -2.443 -5.957 1 97.44 28 VAL B C 1
ATOM 688 O O . VAL B 1 28 ? -0.784 -3.477 -6.473 1 97.44 28 VAL B O 1
ATOM 691 N N . LEU B 1 29 ? -0.854 -2.062 -4.742 1 96.12 29 LEU B N 1
ATOM 692 C CA . LEU B 1 29 ? 0.133 -2.803 -3.963 1 96.12 29 LEU B CA 1
ATOM 693 C C . LEU B 1 29 ? -0.39 -4.191 -3.604 1 96.12 29 LEU B C 1
ATOM 695 O O . LEU B 1 29 ? 0.372 -5.16 -3.584 1 96.12 29 LEU B O 1
ATOM 699 N N . THR B 1 30 ? -1.725 -4.289 -3.377 1 97.06 30 THR B N 1
ATOM 700 C CA . THR B 1 30 ? -2.312 -5.57 -2.996 1 97.06 30 THR B CA 1
ATOM 701 C C . THR B 1 30 ? -2.244 -6.559 -4.156 1 97.06 30 THR B C 1
ATOM 703 O O . THR B 1 30 ? -2.342 -7.773 -3.949 1 97.06 30 THR B O 1
ATOM 706 N N . LYS B 1 31 ? -1.98 -6.094 -5.414 1 95.19 31 LYS B N 1
ATOM 707 C CA . LYS B 1 31 ? -1.908 -6.945 -6.598 1 95.19 31 LYS B CA 1
ATOM 708 C C . LYS B 1 31 ? -0.484 -7.438 -6.836 1 95.19 31 LYS B C 1
ATOM 710 O O . LYS B 1 31 ? -0.278 -8.484 -7.449 1 95.19 31 LYS B O 1
ATOM 715 N N . HIS B 1 32 ? 0.451 -6.727 -6.285 1 93.5 32 HIS B N 1
ATOM 716 C CA . HIS B 1 32 ? 1.829 -6.98 -6.691 1 93.5 32 HIS B CA 1
ATOM 717 C C . HIS B 1 32 ? 2.652 -7.527 -5.527 1 93.5 32 HIS B C 1
ATOM 719 O O . HIS B 1 32 ? 3.738 -8.078 -5.738 1 93.5 32 HIS B O 1
ATOM 725 N N . PHE B 1 33 ? 2.186 -7.383 -4.328 1 94.75 33 PHE B N 1
ATOM 726 C CA . PHE B 1 33 ? 2.877 -7.879 -3.148 1 94.75 33 PHE B CA 1
ATOM 727 C C . PHE B 1 33 ? 2.125 -9.055 -2.535 1 94.75 33 PHE B C 1
ATOM 729 O O . PHE B 1 33 ? 0.892 -9.062 -2.514 1 94.75 33 PHE B O 1
ATOM 736 N N . LYS B 1 34 ? 2.887 -9.961 -2.047 1 94.62 34 LYS B N 1
ATOM 737 C CA . LYS B 1 34 ? 2.309 -11.016 -1.228 1 94.62 34 LYS B CA 1
ATOM 738 C C . LYS B 1 34 ? 1.849 -10.484 0.125 1 94.62 34 LYS B C 1
ATOM 740 O O . LYS B 1 34 ? 2.266 -9.398 0.542 1 94.62 34 LYS B O 1
ATOM 745 N N . VAL B 1 35 ? 0.953 -11.203 0.758 1 96.88 35 VAL B N 1
ATOM 746 C CA . VAL B 1 35 ? 0.361 -10.742 2.01 1 96.88 35 VAL B CA 1
ATOM 747 C C . VAL B 1 35 ? 1.456 -10.531 3.053 1 96.88 35 VAL B C 1
ATOM 749 O O . VAL B 1 35 ? 1.422 -9.562 3.811 1 96.88 35 VAL B O 1
ATOM 752 N N . ASN B 1 36 ? 2.432 -11.453 3.135 1 95.38 36 ASN B N 1
ATOM 753 C CA . ASN B 1 36 ? 3.496 -11.336 4.125 1 95.38 36 ASN B CA 1
ATOM 754 C C . ASN B 1 36 ? 4.391 -10.133 3.852 1 95.38 36 ASN B C 1
ATOM 756 O O . ASN B 1 36 ? 4.91 -9.516 4.785 1 95.38 36 ASN B O 1
ATOM 760 N N . GLU B 1 37 ? 4.594 -9.766 2.654 1 95.38 37 GLU B N 1
ATOM 761 C CA . GLU B 1 37 ? 5.355 -8.578 2.291 1 95.38 37 GLU B CA 1
ATOM 762 C C . GLU B 1 37 ? 4.625 -7.305 2.707 1 95.38 37 GLU B C 1
ATOM 764 O O . GLU B 1 37 ? 5.238 -6.379 3.248 1 95.38 37 GLU B O 1
ATOM 769 N N . LEU B 1 38 ? 3.301 -7.238 2.428 1 96.75 38 LEU B N 1
ATOM 770 C CA . LEU B 1 38 ? 2.496 -6.09 2.82 1 96.75 38 LEU B CA 1
ATOM 771 C C . LEU B 1 38 ? 2.48 -5.93 4.336 1 96.75 38 LEU B C 1
ATOM 773 O O . LEU B 1 38 ? 2.533 -4.809 4.848 1 96.75 38 LEU B O 1
ATOM 777 N N . LYS B 1 39 ? 2.408 -7.078 5.004 1 96.56 39 LYS B N 1
ATOM 778 C CA . LYS B 1 39 ? 2.463 -7.059 6.465 1 96.56 39 LYS B CA 1
ATOM 779 C C . LYS B 1 39 ? 3.764 -6.43 6.953 1 96.56 39 LYS B C 1
ATOM 781 O O . LYS B 1 39 ? 3.744 -5.523 7.789 1 96.56 39 LYS B O 1
ATOM 786 N N . ARG B 1 40 ? 4.84 -6.875 6.469 1 95.75 40 ARG B N 1
ATOM 787 C CA . ARG B 1 40 ? 6.145 -6.355 6.871 1 95.75 40 ARG B CA 1
ATOM 788 C C . ARG B 1 40 ? 6.281 -4.879 6.508 1 95.75 40 ARG B C 1
ATOM 790 O O . ARG B 1 40 ? 6.809 -4.086 7.289 1 95.75 40 ARG B O 1
ATOM 797 N N . LEU B 1 41 ? 5.848 -4.484 5.305 1 95.12 41 LEU B N 1
ATOM 798 C CA . LEU B 1 41 ? 5.879 -3.084 4.891 1 95.12 41 LEU B CA 1
ATOM 799 C C . LEU B 1 41 ? 5.094 -2.213 5.863 1 95.12 41 LEU B C 1
ATOM 801 O O . LEU B 1 41 ? 5.57 -1.157 6.285 1 95.12 41 LEU B O 1
ATOM 805 N N . ALA B 1 42 ? 3.902 -2.668 6.23 1 96.44 42 ALA B N 1
ATOM 806 C CA . ALA B 1 42 ? 3.068 -1.92 7.168 1 96.44 42 ALA B CA 1
ATOM 807 C C . ALA B 1 42 ? 3.777 -1.746 8.508 1 96.44 42 ALA B C 1
ATOM 809 O O . ALA B 1 42 ? 3.746 -0.663 9.102 1 96.44 42 ALA B O 1
ATOM 810 N N . GLU B 1 43 ? 4.449 -2.807 8.93 1 96.19 43 GLU B N 1
ATOM 811 C CA . GLU B 1 43 ? 5.176 -2.766 10.195 1 96.19 43 GLU B CA 1
ATOM 812 C C . GLU B 1 43 ? 6.336 -1.774 10.133 1 96.19 43 GLU B C 1
ATOM 814 O O . GLU B 1 43 ? 6.539 -0.99 11.062 1 96.19 43 GLU B O 1
ATOM 819 N N . VAL B 1 44 ? 7.07 -1.801 9.07 1 94.75 44 VAL B N 1
ATOM 820 C CA . VAL B 1 44 ? 8.242 -0.946 8.914 1 94.75 44 VAL B CA 1
ATOM 821 C C . VAL B 1 44 ? 7.809 0.516 8.828 1 94.75 44 VAL B C 1
ATOM 823 O O . VAL B 1 44 ? 8.445 1.396 9.406 1 94.75 44 VAL B O 1
ATOM 826 N N . VAL B 1 45 ? 6.707 0.786 8.133 1 94.31 45 VAL B N 1
ATOM 827 C CA . VAL B 1 45 ? 6.223 2.148 7.949 1 94.31 45 VAL B CA 1
ATOM 828 C C . VAL B 1 45 ? 5.793 2.73 9.297 1 94.31 45 VAL B C 1
ATOM 830 O O . VAL B 1 45 ? 5.965 3.928 9.547 1 94.31 45 VAL B O 1
ATOM 833 N N . GLU B 1 46 ? 5.391 1.838 10.18 1 94.38 46 GLU B N 1
ATOM 834 C CA . GLU B 1 46 ? 4.906 2.297 11.477 1 94.38 46 GLU B CA 1
ATOM 835 C C . GLU B 1 46 ? 6.047 2.436 12.477 1 94.38 46 GLU B C 1
ATOM 837 O O . GLU B 1 46 ? 6.008 3.299 13.359 1 94.38 46 GLU B O 1
ATOM 842 N N . ARG B 1 47 ? 7.09 1.63 12.219 1 94.44 47 ARG B N 1
ATOM 843 C CA . ARG B 1 47 ? 7.98 1.457 13.359 1 94.44 47 ARG B CA 1
ATOM 844 C C . ARG B 1 47 ? 9.406 1.88 13.008 1 94.44 47 ARG B C 1
ATOM 846 O O . ARG B 1 47 ? 10.234 2.08 13.898 1 94.44 47 ARG B O 1
ATOM 853 N N . GLU B 1 48 ? 9.68 1.953 11.797 1 93.12 48 GLU B N 1
ATOM 854 C CA . GLU B 1 48 ? 11.062 2.182 11.391 1 93.12 48 GLU B CA 1
ATOM 855 C C . GLU B 1 48 ? 11.164 3.34 10.406 1 93.12 48 GLU B C 1
ATOM 857 O O . GLU B 1 48 ? 11.586 3.152 9.266 1 93.12 48 GLU B O 1
ATOM 862 N N . PRO B 1 49 ? 10.969 4.562 10.875 1 89.94 49 PRO B N 1
ATOM 863 C CA . PRO B 1 49 ? 10.914 5.723 9.977 1 89.94 49 PRO B CA 1
ATOM 864 C C . PRO B 1 49 ? 12.219 5.938 9.211 1 89.94 49 PRO B C 1
ATOM 866 O O . PRO B 1 49 ? 12.203 6.41 8.07 1 89.94 49 PRO B O 1
ATOM 869 N N . SER B 1 50 ? 13.32 5.59 9.773 1 90.31 50 SER B N 1
ATOM 870 C CA . SER B 1 50 ? 14.602 5.766 9.094 1 90.31 50 SER B CA 1
ATOM 871 C C . SER B 1 50 ? 14.727 4.836 7.891 1 90.31 50 SER B C 1
ATOM 873 O O . SER B 1 50 ? 15.234 5.234 6.844 1 90.31 50 SER B O 1
ATOM 875 N N . LYS B 1 51 ? 14.297 3.605 8.023 1 90 51 LYS B N 1
ATOM 876 C CA . LYS B 1 51 ? 14.297 2.664 6.91 1 90 51 LYS B CA 1
ATOM 877 C C . LYS B 1 51 ? 13.352 3.125 5.801 1 90 51 LYS B C 1
ATOM 879 O O . LYS B 1 51 ? 13.664 2.986 4.617 1 90 51 LYS B O 1
ATOM 884 N N . VAL B 1 52 ? 12.273 3.664 6.223 1 90.5 52 VAL B N 1
ATOM 885 C CA . VAL B 1 52 ? 11.289 4.152 5.262 1 90.5 52 VAL B CA 1
ATOM 886 C C . VAL B 1 52 ? 11.883 5.309 4.461 1 90.5 52 VAL B C 1
ATOM 888 O O . VAL B 1 52 ? 11.711 5.383 3.242 1 90.5 52 VAL B O 1
ATOM 891 N N . ALA B 1 53 ? 12.617 6.148 5.117 1 88.94 53 ALA B N 1
ATOM 892 C CA . ALA B 1 53 ? 13.25 7.289 4.453 1 88.94 53 ALA B CA 1
ATOM 893 C C . ALA B 1 53 ? 14.266 6.82 3.412 1 88.94 53 ALA B C 1
ATOM 895 O O . ALA B 1 53 ? 14.328 7.367 2.309 1 88.94 53 ALA B O 1
ATOM 896 N N . PHE B 1 54 ? 15.016 5.812 3.736 1 88.44 54 PHE B N 1
ATOM 897 C CA . PHE B 1 54 ? 16 5.254 2.816 1 88.44 54 PHE B CA 1
ATOM 898 C C . PHE B 1 54 ? 15.32 4.621 1.61 1 88.44 54 PHE B C 1
ATOM 900 O O . PHE B 1 54 ? 15.734 4.832 0.47 1 88.44 54 PHE B O 1
ATOM 907 N N . ALA B 1 55 ? 14.273 3.852 1.88 1 89.19 55 ALA B N 1
ATOM 908 C CA . ALA B 1 55 ? 13.539 3.215 0.791 1 89.19 55 ALA B CA 1
ATOM 909 C C . ALA B 1 55 ? 12.906 4.258 -0.13 1 89.19 55 ALA B C 1
ATOM 911 O O . ALA B 1 55 ? 12.891 4.086 -1.351 1 89.19 55 ALA B O 1
ATOM 912 N N . LYS B 1 56 ? 12.367 5.324 0.485 1 90 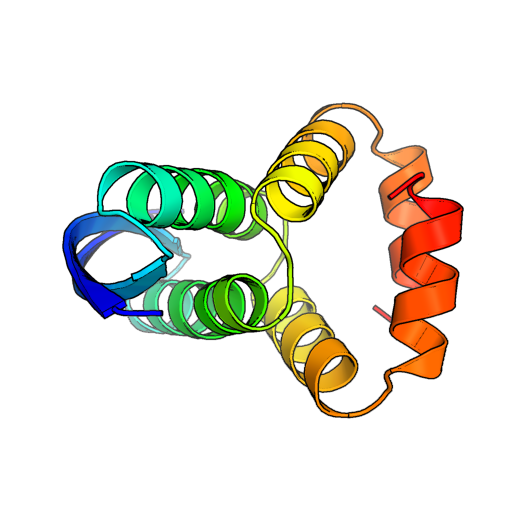56 LYS B N 1
ATOM 913 C CA . LYS B 1 56 ? 11.797 6.41 -0.307 1 90 56 LYS B CA 1
ATOM 914 C C . LYS B 1 56 ? 12.836 7.004 -1.251 1 90 56 LYS B C 1
ATOM 916 O O . LYS B 1 56 ? 12.539 7.277 -2.416 1 90 56 LYS B O 1
ATOM 921 N N . GLN B 1 57 ? 13.93 7.16 -0.75 1 86.44 57 GLN B N 1
ATOM 922 C CA . GLN B 1 57 ? 15.023 7.691 -1.561 1 86.44 57 GLN B CA 1
ATOM 923 C C . GLN B 1 57 ? 15.359 6.742 -2.709 1 86.44 57 GLN B C 1
ATOM 925 O O . GLN B 1 57 ? 15.539 7.18 -3.848 1 86.44 57 GLN B O 1
ATOM 930 N N . ALA B 1 58 ? 15.477 5.434 -2.428 1 83.31 58 ALA B N 1
ATOM 931 C CA . ALA B 1 58 ? 15.781 4.43 -3.439 1 83.31 58 ALA B CA 1
ATOM 932 C C . ALA B 1 58 ? 14.719 4.414 -4.539 1 83.31 58 ALA B C 1
ATOM 934 O O . ALA B 1 58 ? 15.023 4.129 -5.699 1 83.31 58 ALA B O 1
ATOM 935 N N . LEU B 1 59 ? 13.508 4.785 -4.203 1 89.44 59 LEU B N 1
ATOM 936 C CA . LEU B 1 59 ? 12.375 4.699 -5.121 1 89.44 59 LEU B CA 1
ATOM 937 C C . LEU B 1 59 ? 12.125 6.047 -5.793 1 89.44 59 LEU B C 1
ATOM 939 O O . LEU B 1 59 ? 11.297 6.141 -6.707 1 89.44 59 LEU B O 1
ATOM 943 N N . GLY B 1 60 ? 12.812 7.059 -5.348 1 83.81 60 GLY B N 1
ATOM 944 C CA . GLY B 1 60 ? 12.625 8.398 -5.891 1 83.81 60 GLY B CA 1
ATOM 945 C C . GLY B 1 60 ? 11.375 9.078 -5.379 1 83.81 60 GLY B C 1
ATOM 946 O O . GLY B 1 60 ? 10.695 9.781 -6.125 1 83.81 60 GLY B O 1
ATOM 947 N N . LEU B 1 61 ? 11.047 8.742 -4.156 1 82.56 61 LEU B N 1
ATOM 948 C CA . LEU B 1 61 ? 9.867 9.352 -3.547 1 82.56 61 LEU B CA 1
ATOM 949 C C . LEU B 1 61 ? 10.25 10.578 -2.729 1 82.56 61 LEU B C 1
ATOM 951 O O . LEU B 1 61 ? 11.391 10.695 -2.266 1 82.56 61 LEU B O 1
#

Organism: Cytophaga hutchinsonii (strain ATCC 33406 / DSM 1761 / CIP 103989 / NBRC 15051 / NCIMB 9469 / D465) (NCBI:txid269798)

pLDDT: mean 94.57, std 4.34, range [82.12, 98.56]

Radius of gyration: 13.62 Å; Cα contacts (8 Å, |Δi|>4): 182; chains: 2; bounding box: 34×33×27 Å

Secondary structure (DSSP, 8-state):
-EEEEESSEEEEESSHHHHHHHHHHHHHHHHHS-HHHHHHHHHHHHH-HHHHHHHHHHHT-/-EEEEESSEEEEESSHHHHHHHHHHHHHHHHHS-HHHHHHHHHHHHH-HHHHHHHHHHHT-

Foldseek 3Di:
DDDDDDPPDDFDDPDPVRRVVVVVVVVVCVVVDDPVVVVVVVVCVVPPVPVVVVVCVVVVD/DDDDDDPPDDFDDPDPVRRVVVVVVVVVCVVVDDPVRVVVVVVCVVPPVPVVVVVCVVVVD

Solvent-accessible surface area (backbone atoms only — not comparable to full-atom values): 6575 Å² total; per-residue (Å²): 119,47,77,40,71,40,65,70,45,74,33,58,20,90,39,68,68,51,17,50,50,30,51,57,25,32,51,50,47,45,74,74,43,54,56,71,47,38,48,50,50,36,50,38,64,74,69,32,62,68,52,45,52,52,32,29,54,69,68,72,91,119,48,78,41,70,40,65,69,46,72,33,58,20,88,39,69,66,52,17,50,50,29,50,55,26,31,50,49,47,43,75,75,43,55,55,70,48,37,45,50,50,35,50,37,64,74,69,32,62,68,52,45,52,52,33,30,55,68,68,70,92

Sequence (122 aa):
MATHKFNDVPVQGASQAEASDKLRYALVLTKHFKVNELKRLAEVVEREPSKVAFAKQALGLMATHKFNDVPVQGASQAEASDKLRYALVLTKHFKVNELKRLAEVVEREPSKVAFAKQALGL